Protein AF-A0A7K6EQN2-F1 (afdb_monomer_lite)

Organism: NCBI:txid266360

Foldseek 3Di:
DDAFEAADADACDPDPCNVVVVVVVVVCVVVHPYYHYCHVVVDDPPPVVSVVVVCVVSVHDPVRD

Sequence (65 aa):
GFKTCVLTNNWVDDSDGRFRTAAVLQELRRHFDLVLESCRIGMRKPDPGIYSYALEALQAKPQEV

Structure (mmCIF, N/CA/C/O backbone):
data_AF-A0A7K6EQN2-F1
#
_entry.id   AF-A0A7K6EQN2-F1
#
loop_
_atom_site.group_PDB
_atom_site.id
_atom_site.type_symbol
_atom_site.label_atom_id
_atom_site.label_alt_id
_atom_site.label_comp_id
_atom_site.label_asym_id
_atom_site.label_entity_id
_atom_site.label_seq_id
_atom_site.pdbx_PDB_ins_code
_atom_site.Cartn_x
_atom_site.Cartn_y
_atom_site.Cartn_z
_atom_site.occupancy
_atom_site.B_iso_or_equiv
_atom_site.auth_seq_id
_atom_site.auth_comp_id
_atom_site.auth_asym_id
_atom_site.auth_atom_id
_atom_site.pdbx_PDB_model_num
ATOM 1 N N . GLY A 1 1 ? -19.031 -6.255 7.542 1.00 90.50 1 GLY A N 1
ATOM 2 C CA . GLY A 1 1 ? -17.846 -7.028 7.116 1.00 90.50 1 GLY A CA 1
ATOM 3 C C . GLY A 1 1 ? -16.597 -6.339 7.628 1.00 90.50 1 GLY A C 1
ATOM 4 O O . GLY A 1 1 ? -16.722 -5.227 8.126 1.00 90.50 1 GLY A O 1
ATOM 5 N N . PHE A 1 2 ? -15.432 -6.979 7.536 1.00 96.06 2 PHE A N 1
ATOM 6 C CA . PHE A 1 2 ? -14.147 -6.347 7.864 1.00 96.06 2 PHE A CA 1
ATOM 7 C C . PHE A 1 2 ? -13.648 -5.523 6.677 1.00 96.06 2 PHE A C 1
ATOM 9 O O . PHE A 1 2 ? -13.809 -5.960 5.540 1.00 96.06 2 PHE A O 1
ATOM 16 N N . LYS A 1 3 ? -13.032 -4.368 6.950 1.00 97.00 3 LYS A N 1
ATOM 17 C CA . LYS A 1 3 ? -12.258 -3.625 5.950 1.00 97.00 3 LYS A CA 1
ATOM 18 C C . LYS A 1 3 ? -10.857 -4.225 5.896 1.00 97.00 3 LYS A C 1
ATOM 20 O O . LYS A 1 3 ? -10.243 -4.457 6.934 1.00 97.00 3 LYS A O 1
ATOM 25 N N . THR A 1 4 ? -10.365 -4.500 4.703 1.00 98.19 4 THR A N 1
ATOM 26 C CA . THR A 1 4 ? -9.137 -5.257 4.463 1.00 98.19 4 THR A CA 1
ATOM 27 C C . THR A 1 4 ? -8.121 -4.395 3.721 1.00 98.19 4 THR A C 1
ATOM 29 O O . THR A 1 4 ? -8.458 -3.654 2.799 1.00 98.19 4 THR A O 1
ATOM 32 N N . CYS A 1 5 ? -6.855 -4.454 4.133 1.00 98.25 5 CYS A N 1
ATOM 33 C CA . CYS A 1 5 ? -5.795 -3.642 3.542 1.00 98.25 5 CYS A CA 1
ATOM 34 C C . CYS A 1 5 ? -4.493 -4.430 3.430 1.00 98.25 5 CYS A C 1
ATOM 36 O O . CYS A 1 5 ? -4.069 -5.094 4.376 1.00 98.25 5 CYS A O 1
ATOM 38 N N . VAL A 1 6 ? -3.829 -4.306 2.282 1.00 98.62 6 VAL A N 1
ATOM 39 C CA . VAL A 1 6 ? -2.442 -4.734 2.099 1.00 98.62 6 VAL A CA 1
ATOM 40 C C . VAL A 1 6 ? -1.535 -3.526 2.286 1.00 98.62 6 VAL A C 1
ATOM 42 O O . VAL A 1 6 ? -1.533 -2.624 1.455 1.00 98.62 6 VAL A O 1
ATOM 45 N N . LEU A 1 7 ? -0.709 -3.532 3.333 1.00 98.56 7 LEU A N 1
ATOM 46 C CA . LEU A 1 7 ? 0.337 -2.529 3.546 1.00 98.56 7 LEU A CA 1
ATOM 47 C C . LEU A 1 7 ? 1.714 -3.120 3.221 1.00 98.56 7 LEU A C 1
ATOM 49 O O . LEU A 1 7 ? 2.257 -3.909 4.005 1.00 98.56 7 LEU A O 1
ATOM 53 N N . THR A 1 8 ? 2.303 -2.740 2.087 1.00 98.44 8 THR A N 1
ATOM 54 C CA . THR A 1 8 ? 3.516 -3.381 1.554 1.00 98.44 8 THR A CA 1
ATOM 55 C C . THR A 1 8 ? 4.720 -2.445 1.456 1.00 98.44 8 THR A C 1
ATOM 57 O O . THR A 1 8 ? 4.605 -1.287 1.058 1.00 98.44 8 THR A O 1
ATOM 60 N N . ASN A 1 9 ? 5.895 -2.983 1.801 1.00 98.56 9 ASN A N 1
ATOM 61 C CA . ASN A 1 9 ? 7.178 -2.379 1.460 1.00 98.56 9 ASN A CA 1
ATOM 62 C C . ASN A 1 9 ? 7.598 -2.923 0.087 1.00 98.56 9 ASN A C 1
ATOM 64 O O . ASN A 1 9 ? 8.200 -3.993 0.014 1.00 98.56 9 ASN A O 1
ATOM 68 N N . ASN A 1 10 ? 7.255 -2.221 -0.989 1.00 97.19 10 ASN A N 1
ATOM 69 C CA . ASN A 1 10 ? 7.561 -2.616 -2.363 1.00 97.19 10 ASN A CA 1
ATOM 70 C C . ASN A 1 10 ? 8.293 -1.503 -3.133 1.00 97.19 10 ASN A C 1
ATOM 72 O O . ASN A 1 10 ? 8.528 -0.409 -2.613 1.00 97.19 10 ASN A O 1
ATOM 76 N N . TRP A 1 11 ? 8.679 -1.808 -4.373 1.00 97.62 11 TRP A N 1
ATOM 77 C CA . TRP A 1 11 ? 9.346 -0.901 -5.305 1.00 97.62 11 TRP A CA 1
ATOM 78 C C . TRP A 1 11 ? 8.536 -0.767 -6.597 1.00 97.62 11 TRP A C 1
ATOM 80 O O . TRP A 1 11 ? 7.625 -1.553 -6.864 1.00 97.62 11 TRP A O 1
ATOM 90 N N . VAL A 1 12 ? 8.852 0.253 -7.394 1.00 97.06 12 VAL A N 1
ATOM 91 C CA . VAL A 1 12 ? 8.385 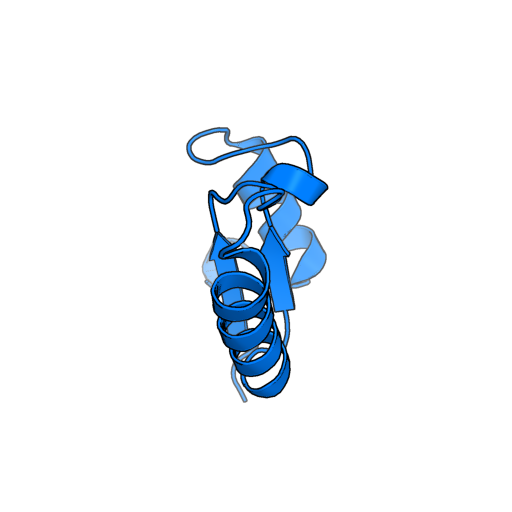0.318 -8.781 1.00 97.06 12 VAL A CA 1
ATOM 92 C C . VAL A 1 12 ? 9.247 -0.649 -9.580 1.00 97.06 12 VAL A C 1
ATOM 94 O O . VAL A 1 12 ? 10.443 -0.424 -9.713 1.00 97.06 12 VAL A O 1
ATOM 97 N N . ASP A 1 13 ? 8.652 -1.740 -10.053 1.00 97.31 13 ASP A N 1
ATOM 98 C CA . ASP A 1 13 ? 9.351 -2.729 -10.872 1.00 97.31 13 ASP A CA 1
ATOM 99 C C . ASP A 1 13 ? 9.455 -2.234 -12.321 1.00 97.31 13 ASP A C 1
ATOM 101 O O . ASP A 1 13 ? 8.472 -2.226 -13.066 1.00 97.31 13 ASP A O 1
ATOM 105 N N . ASP A 1 14 ? 10.645 -1.783 -12.696 1.00 96.31 14 ASP A N 1
ATOM 106 C CA . ASP A 1 14 ? 11.026 -1.311 -14.027 1.00 96.31 14 ASP A CA 1
ATOM 107 C C . ASP A 1 14 ? 11.794 -2.371 -14.840 1.00 96.31 14 ASP A C 1
ATOM 109 O O . ASP A 1 14 ? 12.270 -2.090 -15.939 1.00 96.31 14 ASP A O 1
ATOM 113 N N . SER A 1 15 ? 11.860 -3.610 -14.346 1.00 97.25 15 SER A N 1
ATOM 114 C CA . SER A 1 15 ? 12.529 -4.719 -15.026 1.00 97.25 15 SER A CA 1
ATOM 115 C C . SER A 1 15 ? 11.702 -5.320 -16.176 1.00 97.25 15 SER A C 1
ATOM 117 O O . SER A 1 15 ? 10.503 -5.059 -16.352 1.00 97.25 15 SER A O 1
ATOM 119 N N . ASP A 1 16 ? 12.318 -6.233 -16.933 1.00 96.69 16 ASP A N 1
ATOM 120 C CA . ASP A 1 16 ? 11.617 -7.073 -17.918 1.00 96.69 16 ASP A CA 1
ATOM 121 C C . ASP A 1 16 ? 10.543 -7.969 -17.270 1.00 96.69 16 ASP A C 1
ATOM 123 O O . ASP A 1 16 ? 9.580 -8.383 -17.919 1.00 96.69 16 ASP A O 1
ATOM 127 N N . GLY A 1 17 ? 10.664 -8.229 -15.963 1.00 93.50 17 GLY A N 1
ATOM 128 C CA . GLY A 1 17 ? 9.729 -9.018 -15.165 1.00 93.50 17 GLY A CA 1
ATOM 129 C C . GLY A 1 17 ? 8.492 -8.262 -14.672 1.00 93.50 17 GLY A C 1
ATOM 130 O O . GLY A 1 17 ? 7.601 -8.906 -14.108 1.00 93.50 17 GLY A O 1
ATOM 131 N N . ARG A 1 18 ? 8.382 -6.945 -14.916 1.00 96.56 18 ARG A N 1
ATOM 132 C CA . ARG A 1 18 ? 7.340 -6.062 -14.347 1.00 96.56 18 ARG A CA 1
ATOM 133 C C . ARG A 1 18 ? 5.905 -6.560 -14.492 1.00 96.56 18 ARG A C 1
ATOM 135 O O . ARG A 1 18 ? 5.066 -6.295 -13.635 1.00 96.56 18 ARG A O 1
ATOM 142 N N . PHE A 1 19 ? 5.610 -7.313 -15.554 1.00 96.75 19 PHE A N 1
ATOM 143 C CA . PHE A 1 19 ? 4.282 -7.885 -15.785 1.00 96.75 19 PHE A CA 1
ATOM 144 C C . PHE A 1 19 ? 3.851 -8.852 -14.677 1.00 96.75 19 PHE A C 1
ATOM 146 O O . PHE A 1 19 ? 2.673 -8.888 -14.330 1.00 96.75 19 PHE A O 1
ATOM 153 N N . ARG A 1 20 ? 4.785 -9.607 -14.083 1.00 95.81 20 ARG A N 1
ATOM 154 C CA . ARG A 1 20 ? 4.479 -10.532 -12.981 1.00 95.81 20 ARG A CA 1
ATOM 155 C C . ARG A 1 20 ? 4.094 -9.768 -11.719 1.00 95.81 20 ARG A C 1
ATOM 157 O O . ARG A 1 20 ? 3.060 -10.055 -11.123 1.00 95.81 20 ARG A O 1
ATOM 164 N N . THR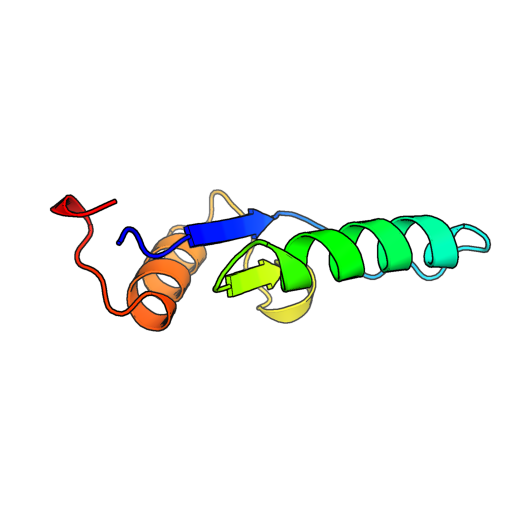 A 1 21 ? 4.887 -8.763 -11.356 1.00 95.88 21 THR A N 1
ATOM 165 C CA . THR A 1 21 ? 4.619 -7.891 -10.205 1.00 95.88 21 THR A CA 1
ATOM 166 C C . THR A 1 21 ? 3.301 -7.136 -10.385 1.00 95.88 21 THR A C 1
ATOM 168 O O . THR A 1 21 ? 2.483 -7.085 -9.465 1.00 95.88 21 THR A O 1
ATOM 171 N N . ALA A 1 22 ? 3.041 -6.625 -11.593 1.00 96.56 22 ALA A N 1
ATOM 172 C CA . ALA A 1 22 ? 1.780 -5.975 -11.935 1.00 96.56 22 ALA A CA 1
ATOM 173 C C . 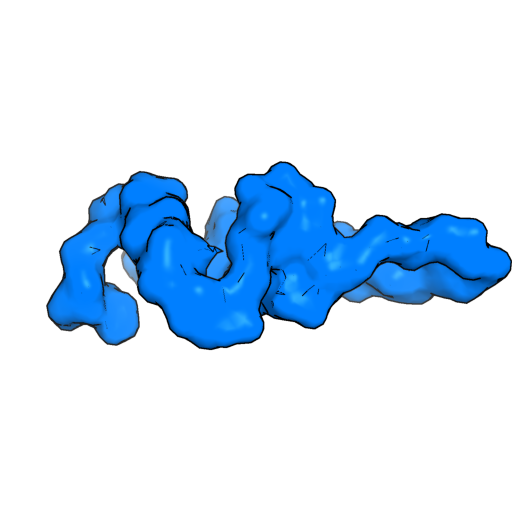ALA A 1 22 ? 0.578 -6.922 -11.805 1.00 96.56 22 ALA A C 1
ATOM 175 O O . ALA A 1 22 ? -0.431 -6.522 -11.228 1.00 96.56 22 ALA A O 1
ATOM 176 N N . ALA A 1 23 ? 0.688 -8.170 -12.274 1.00 98.00 23 ALA A N 1
ATOM 177 C CA . ALA A 1 23 ? -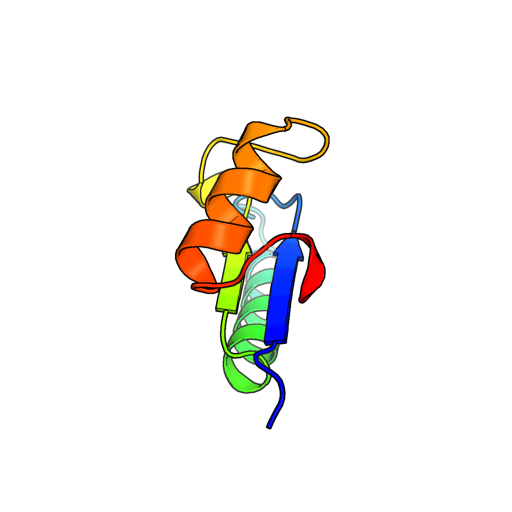0.382 -9.162 -12.166 1.00 98.00 23 ALA A CA 1
ATOM 178 C C . ALA A 1 23 ? -0.727 -9.485 -10.703 1.00 98.00 23 ALA A C 1
ATOM 180 O O . ALA A 1 23 ? -1.900 -9.500 -10.339 1.00 98.00 23 ALA A O 1
ATOM 181 N N . VAL A 1 24 ? 0.281 -9.664 -9.841 1.00 97.44 24 VAL A N 1
ATOM 182 C CA . VAL A 1 24 ? 0.058 -9.895 -8.402 1.00 97.44 24 VAL A CA 1
ATOM 183 C C . VAL A 1 24 ? -0.616 -8.687 -7.752 1.00 97.44 24 VAL A C 1
ATOM 185 O O . VAL A 1 24 ? -1.611 -8.843 -7.051 1.00 97.44 24 VAL A O 1
ATOM 188 N N . LEU A 1 25 ? -0.122 -7.470 -8.006 1.00 97.56 25 LEU A N 1
ATOM 189 C CA . LEU A 1 25 ? -0.731 -6.253 -7.459 1.00 97.56 25 LEU A CA 1
ATOM 190 C C . LEU A 1 25 ? -2.154 -6.031 -7.980 1.00 97.56 25 LEU A C 1
ATOM 192 O O . LEU A 1 25 ? -2.999 -5.516 -7.250 1.00 97.56 25 LEU A O 1
ATOM 196 N N . GLN A 1 26 ? -2.432 -6.398 -9.231 1.00 98.06 26 GLN A N 1
ATOM 197 C CA . GLN A 1 26 ? -3.780 -6.350 -9.784 1.00 98.06 26 GLN A CA 1
ATOM 198 C C . GLN A 1 26 ? -4.701 -7.318 -9.044 1.00 98.06 26 GLN A C 1
ATOM 200 O O . GLN A 1 26 ? -5.799 -6.916 -8.675 1.00 98.06 26 GLN A O 1
ATOM 205 N N . GLU A 1 27 ? -4.256 -8.545 -8.781 1.00 98.38 27 GLU A N 1
ATOM 206 C CA . GLU A 1 27 ? -5.060 -9.528 -8.055 1.00 98.38 27 GLU A CA 1
ATOM 207 C C . GLU A 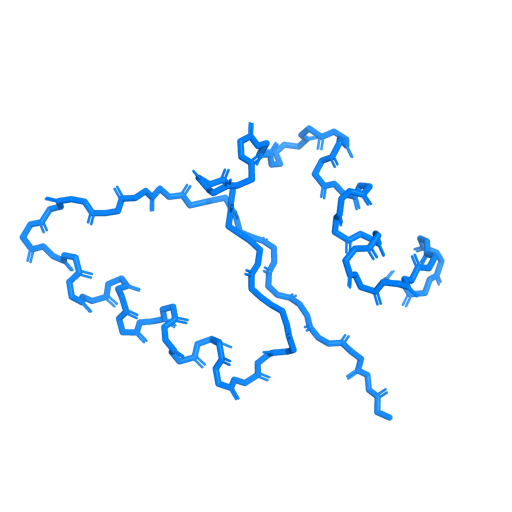1 27 ? -5.338 -9.077 -6.616 1.00 98.38 27 GLU A C 1
ATOM 209 O O . GLU A 1 27 ? -6.483 -9.102 -6.173 1.00 98.38 27 GLU A O 1
ATOM 214 N N . LEU A 1 28 ? -4.336 -8.540 -5.912 1.00 98.38 28 LEU A N 1
ATOM 215 C CA . LEU A 1 28 ? -4.531 -7.974 -4.572 1.00 98.38 28 LEU A CA 1
ATOM 216 C C . LEU A 1 28 ? -5.574 -6.847 -4.569 1.00 98.38 28 LEU A C 1
ATOM 218 O O . LEU A 1 28 ? -6.460 -6.834 -3.721 1.00 98.38 28 LEU A O 1
ATOM 222 N N . ARG A 1 29 ? -5.536 -5.938 -5.549 1.00 97.88 29 ARG A N 1
ATOM 223 C CA . ARG A 1 29 ? -6.525 -4.849 -5.655 1.00 97.88 29 ARG A CA 1
ATOM 224 C C . ARG A 1 29 ? -7.953 -5.328 -5.950 1.00 97.88 29 ARG A C 1
ATOM 226 O O . ARG A 1 29 ? -8.877 -4.538 -5.803 1.00 97.88 29 ARG A O 1
ATOM 233 N N . ARG A 1 30 ? -8.153 -6.579 -6.383 1.00 98.12 30 ARG A N 1
ATOM 234 C CA . ARG A 1 30 ? -9.492 -7.161 -6.600 1.00 98.12 30 ARG A CA 1
ATOM 235 C C . ARG A 1 30 ? -10.092 -7.766 -5.335 1.00 98.12 30 ARG A C 1
ATOM 237 O O . ARG A 1 30 ? -11.313 -7.851 -5.252 1.00 98.12 30 ARG A O 1
ATOM 244 N N . HIS A 1 31 ? -9.253 -8.193 -4.390 1.00 98.25 31 HIS A N 1
ATOM 245 C CA . HIS A 1 31 ? -9.684 -8.914 -3.184 1.00 98.25 31 HIS A CA 1
ATOM 246 C C . HIS A 1 31 ? -9.626 -8.082 -1.904 1.00 98.25 31 HIS A C 1
ATOM 248 O O . HIS A 1 31 ? -10.244 -8.468 -0.917 1.00 98.25 31 HIS A O 1
ATOM 254 N N . PHE A 1 32 ? -8.894 -6.968 -1.907 1.00 98.56 32 PHE A N 1
ATOM 255 C CA . PHE A 1 32 ? -8.722 -6.103 -0.742 1.00 98.56 32 PHE A CA 1
ATOM 256 C C . PHE A 1 32 ? -9.297 -4.714 -1.002 1.00 98.56 32 PHE A C 1
ATOM 258 O O . PHE A 1 32 ? -9.157 -4.178 -2.101 1.00 98.56 32 PHE A O 1
ATOM 265 N N . ASP A 1 33 ? -9.880 -4.104 0.031 1.00 98.12 33 ASP A N 1
ATOM 266 C CA . ASP A 1 33 ? -10.446 -2.754 -0.068 1.00 98.12 33 ASP A CA 1
ATOM 267 C C . ASP A 1 33 ? -9.362 -1.705 -0.349 1.00 98.12 33 ASP A C 1
ATOM 269 O O . ASP A 1 33 ? -9.614 -0.707 -1.024 1.00 98.12 33 ASP A O 1
ATOM 273 N N . LEU A 1 34 ? -8.146 -1.927 0.167 1.00 97.88 34 LEU A N 1
ATOM 274 C CA . LEU A 1 34 ? -6.995 -1.047 -0.019 1.00 97.88 34 LEU A CA 1
ATOM 275 C C . LEU A 1 34 ? -5.705 -1.833 -0.282 1.00 97.88 34 LEU A C 1
ATOM 277 O O . LEU A 1 34 ? -5.423 -2.855 0.345 1.00 97.88 34 LEU A O 1
ATOM 281 N N . VAL A 1 35 ? -4.867 -1.291 -1.165 1.00 98.50 35 VAL A N 1
ATOM 282 C CA . VAL A 1 35 ? -3.480 -1.731 -1.366 1.00 98.50 35 VAL A CA 1
ATOM 283 C C . VAL A 1 35 ? -2.584 -0.500 -1.283 1.00 98.50 35 VAL A C 1
ATOM 285 O O . VAL A 1 35 ? -2.600 0.353 -2.168 1.00 98.50 35 VAL A O 1
ATOM 288 N N . LEU A 1 36 ? -1.832 -0.402 -0.190 1.00 98.50 36 LEU A N 1
ATOM 289 C CA . LEU A 1 36 ? -0.961 0.712 0.161 1.00 98.50 36 LEU A CA 1
ATOM 290 C C . LEU A 1 36 ? 0.499 0.333 -0.092 1.00 98.50 36 LEU A C 1
ATOM 292 O O . LEU A 1 36 ? 1.061 -0.551 0.559 1.00 98.50 36 LEU A O 1
ATOM 296 N N . GLU A 1 37 ? 1.105 1.013 -1.058 1.00 98.56 37 GLU A N 1
ATOM 297 C CA . GLU A 1 37 ? 2.438 0.714 -1.580 1.00 98.56 37 GLU A CA 1
ATOM 298 C C . GLU A 1 37 ? 3.457 1.748 -1.097 1.00 98.56 37 GLU A C 1
ATOM 300 O O . GLU A 1 37 ? 3.326 2.939 -1.395 1.00 98.56 37 GLU A O 1
ATOM 305 N N . SER A 1 38 ? 4.511 1.311 -0.400 1.00 98.38 38 SER A N 1
ATOM 306 C CA . SER A 1 38 ? 5.538 2.222 0.124 1.00 98.38 38 SER A CA 1
ATOM 307 C C . SER A 1 38 ? 6.191 3.081 -0.958 1.00 98.38 38 SER A C 1
ATOM 309 O O . SER A 1 38 ? 6.476 4.252 -0.722 1.00 98.38 38 SER A O 1
ATOM 311 N N . CYS A 1 39 ? 6.405 2.528 -2.160 1.00 97.69 39 CYS A N 1
ATOM 312 C CA . CYS A 1 39 ? 7.011 3.264 -3.275 1.00 97.69 39 CYS A CA 1
ATOM 313 C C . CYS A 1 39 ? 6.118 4.386 -3.823 1.00 97.69 39 CYS A C 1
ATOM 315 O O . CYS A 1 39 ? 6.614 5.273 -4.512 1.00 97.69 39 CYS A O 1
ATOM 317 N N . ARG A 1 40 ? 4.812 4.353 -3.527 1.00 97.69 40 ARG A N 1
ATOM 318 C CA . ARG A 1 40 ? 3.846 5.393 -3.903 1.00 97.69 40 ARG A CA 1
ATOM 319 C C . ARG A 1 40 ? 3.626 6.398 -2.780 1.00 97.69 40 ARG A C 1
ATOM 321 O O . ARG A 1 40 ? 3.486 7.581 -3.054 1.00 97.69 40 ARG A O 1
ATOM 328 N N . ILE A 1 41 ? 3.621 5.925 -1.537 1.00 97.50 41 ILE A N 1
ATOM 329 C CA . ILE A 1 41 ? 3.389 6.745 -0.340 1.00 97.50 41 ILE A CA 1
ATOM 330 C C . ILE A 1 41 ? 4.637 7.557 0.039 1.00 97.50 41 ILE A C 1
ATOM 332 O O . ILE A 1 41 ? 4.521 8.623 0.634 1.00 97.50 41 ILE A O 1
ATOM 336 N N . GLY A 1 42 ? 5.837 7.068 -0.290 1.00 98.06 42 GLY A N 1
ATOM 337 C CA . GLY A 1 42 ? 7.101 7.709 0.091 1.00 98.06 42 GLY A CA 1
ATOM 338 C C . GLY A 1 42 ? 7.538 7.415 1.531 1.00 98.06 42 GLY A C 1
ATOM 339 O O . GLY A 1 42 ? 8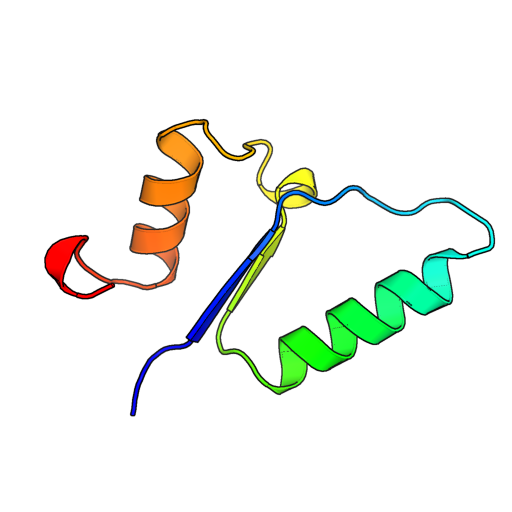.555 7.931 1.981 1.00 98.06 42 GLY A O 1
ATOM 340 N N . MET A 1 43 ? 6.808 6.549 2.239 1.00 98.19 43 MET A N 1
ATOM 341 C CA . MET A 1 43 ? 7.144 6.035 3.568 1.00 98.19 43 MET A CA 1
ATOM 342 C C . MET A 1 43 ? 7.175 4.509 3.523 1.00 98.19 43 MET A C 1
ATOM 344 O O . MET A 1 43 ? 6.411 3.887 2.783 1.00 98.19 43 MET A O 1
ATOM 348 N N . ARG A 1 44 ? 8.040 3.886 4.326 1.00 98.44 44 ARG A N 1
ATOM 349 C CA . ARG A 1 44 ? 8.152 2.423 4.418 1.00 98.44 44 ARG A CA 1
ATOM 350 C C . ARG A 1 44 ? 8.168 1.976 5.871 1.00 98.44 44 ARG A C 1
ATOM 352 O O . ARG A 1 44 ? 8.735 2.656 6.719 1.00 98.44 44 ARG A O 1
ATOM 359 N N . LYS A 1 45 ? 7.653 0.782 6.158 1.00 98.56 45 LYS A N 1
ATOM 360 C CA . LYS A 1 45 ? 7.813 0.169 7.485 1.00 98.56 45 LYS A CA 1
ATOM 361 C C . LYS A 1 45 ? 9.313 0.006 7.795 1.00 98.56 45 LYS A C 1
ATOM 363 O O . LYS A 1 45 ? 10.049 -0.400 6.888 1.00 98.56 45 LYS A O 1
ATOM 368 N N . PRO A 1 46 ? 9.769 0.283 9.030 1.00 98.25 46 PRO A N 1
ATOM 369 C CA . PRO A 1 46 ? 8.971 0.525 10.236 1.00 98.25 46 PRO A CA 1
ATOM 370 C C . PRO A 1 46 ? 8.714 2.009 10.570 1.00 98.25 46 PRO A C 1
ATOM 372 O O . PRO A 1 46 ? 8.440 2.302 11.729 1.00 98.25 46 PRO A O 1
ATOM 375 N N . ASP A 1 47 ? 8.804 2.940 9.613 1.00 98.44 47 ASP A N 1
ATOM 376 C CA . ASP A 1 47 ? 8.491 4.357 9.862 1.00 98.44 47 ASP A CA 1
ATOM 377 C C . ASP A 1 47 ? 7.089 4.500 10.495 1.00 98.44 47 ASP A C 1
ATOM 379 O O . ASP A 1 47 ? 6.124 3.997 9.913 1.00 98.44 47 ASP A O 1
ATOM 383 N N . PRO A 1 48 ? 6.938 5.152 11.665 1.00 98.06 48 PRO A N 1
ATOM 384 C CA . PRO A 1 48 ? 5.645 5.292 12.331 1.00 98.06 48 PRO A CA 1
ATOM 385 C C . PRO A 1 48 ? 4.587 5.990 11.458 1.00 98.06 48 PRO A C 1
ATOM 387 O O . PRO A 1 48 ? 3.404 5.654 11.541 1.00 98.06 48 PRO A O 1
ATOM 390 N N . GLY A 1 49 ? 4.997 6.909 10.579 1.00 98.44 49 GLY A N 1
ATOM 391 C CA . GLY A 1 49 ? 4.112 7.659 9.691 1.00 98.44 49 GLY A CA 1
ATOM 392 C C . GLY A 1 49 ? 3.330 6.774 8.722 1.00 98.44 49 GLY A C 1
ATOM 393 O O . GLY A 1 49 ? 2.176 7.078 8.418 1.00 98.44 49 GLY A O 1
ATOM 394 N N . ILE A 1 50 ? 3.888 5.629 8.305 1.00 98.62 50 ILE A N 1
ATOM 395 C CA . ILE A 1 50 ? 3.182 4.714 7.397 1.00 98.62 50 ILE A CA 1
ATOM 396 C C . ILE A 1 50 ? 1.974 4.045 8.070 1.00 98.62 50 ILE A C 1
ATOM 398 O O . ILE A 1 50 ? 0.972 3.777 7.408 1.00 98.62 50 ILE A O 1
ATOM 402 N N . TYR A 1 51 ? 2.044 3.793 9.382 1.00 98.44 51 TYR A N 1
ATOM 403 C CA . TYR A 1 51 ? 0.938 3.197 10.132 1.00 98.44 51 TYR A CA 1
ATOM 404 C C . TYR A 1 51 ? -0.166 4.226 10.375 1.00 98.44 51 TYR A C 1
ATOM 406 O O . TYR A 1 51 ? -1.336 3.911 10.176 1.00 98.44 51 TYR A O 1
ATOM 414 N N . SER A 1 52 ? 0.199 5.467 10.715 1.00 98.31 52 SER A N 1
ATOM 415 C CA . SER A 1 52 ? -0.759 6.574 10.824 1.00 98.31 52 SER A CA 1
ATOM 416 C C . SER A 1 52 ? -1.494 6.815 9.503 1.00 98.31 52 SER A C 1
ATOM 418 O O . SER A 1 52 ? -2.719 6.896 9.494 1.00 98.31 52 SER A O 1
ATOM 420 N N . TYR A 1 53 ? -0.765 6.832 8.383 1.00 98.50 53 TYR A N 1
ATOM 421 C CA . TYR A 1 53 ? -1.345 6.958 7.044 1.00 98.50 53 TYR A CA 1
ATOM 422 C C . TYR A 1 53 ? -2.302 5.801 6.712 1.00 98.50 53 TYR A C 1
ATOM 424 O O . TYR A 1 53 ? -3.392 6.016 6.183 1.00 98.50 53 TYR A O 1
ATOM 432 N N . ALA A 1 54 ? -1.925 4.561 7.043 1.00 98.38 54 ALA A N 1
ATOM 433 C CA . ALA A 1 54 ? -2.779 3.398 6.811 1.00 98.38 54 ALA A CA 1
ATOM 434 C C . ALA A 1 54 ? -4.078 3.448 7.632 1.00 98.38 54 ALA A C 1
ATOM 436 O O . ALA A 1 54 ? -5.139 3.129 7.096 1.00 98.38 54 ALA A O 1
ATOM 437 N N . LEU A 1 55 ? -4.011 3.875 8.898 1.00 98.38 55 LEU A N 1
ATOM 438 C CA . LEU A 1 55 ? -5.185 4.051 9.759 1.00 98.38 55 LEU A CA 1
ATOM 439 C C . LEU A 1 55 ? -6.119 5.149 9.236 1.00 98.38 55 LEU A C 1
ATOM 441 O O . LEU A 1 55 ? -7.333 4.946 9.194 1.00 98.38 55 LEU A O 1
ATOM 445 N N . GLU A 1 56 ? -5.563 6.270 8.770 1.00 98.31 56 GLU A N 1
ATOM 446 C CA . GLU A 1 56 ? -6.327 7.353 8.142 1.00 98.31 56 GLU A CA 1
ATOM 447 C C . GLU A 1 56 ? -7.054 6.868 6.878 1.00 98.31 56 GLU A C 1
ATOM 449 O O . GLU A 1 56 ? -8.265 7.054 6.754 1.00 98.31 56 GLU A O 1
ATOM 454 N N . ALA A 1 57 ? -6.358 6.162 5.980 1.00 97.69 57 ALA A N 1
ATOM 455 C CA . ALA A 1 57 ? -6.951 5.600 4.763 1.00 97.69 57 ALA A CA 1
ATOM 456 C C . ALA A 1 57 ? -8.029 4.537 5.063 1.00 97.69 57 ALA A C 1
ATOM 458 O O . ALA A 1 57 ? -9.066 4.462 4.394 1.00 97.69 57 ALA A O 1
ATOM 459 N N . LEU A 1 58 ? -7.810 3.718 6.095 1.00 97.06 58 LEU A N 1
ATOM 460 C CA . LEU A 1 58 ? -8.795 2.753 6.582 1.00 97.06 58 LEU A CA 1
ATOM 461 C C . LEU A 1 58 ? -9.980 3.425 7.281 1.00 97.06 58 LEU A C 1
ATOM 463 O O . LEU A 1 58 ? -11.047 2.813 7.320 1.00 97.06 58 LEU A O 1
ATOM 467 N N . GLN A 1 59 ? -9.837 4.674 7.733 1.00 97.44 59 GLN A N 1
ATOM 468 C CA . GLN A 1 59 ? -10.778 5.368 8.615 1.00 97.44 59 GLN A CA 1
ATOM 469 C C . GLN A 1 59 ? -11.025 4.578 9.909 1.00 97.44 59 GLN A C 1
ATOM 471 O O . GLN A 1 59 ? -12.160 4.466 10.370 1.00 97.44 59 GLN A O 1
ATOM 476 N N . ALA A 1 60 ? -9.956 4.005 10.464 1.00 97.56 60 ALA A N 1
ATOM 477 C CA . ALA A 1 60 ? -9.989 3.145 11.641 1.00 97.56 60 ALA A CA 1
ATOM 478 C C . ALA A 1 60 ? -9.097 3.697 12.758 1.00 97.56 60 ALA A C 1
ATOM 480 O O . ALA A 1 60 ? -8.099 4.381 12.514 1.00 97.56 60 ALA A O 1
ATOM 481 N N . LYS A 1 61 ? -9.440 3.371 14.002 1.00 97.75 61 LYS A N 1
ATOM 482 C CA . LYS A 1 61 ? -8.598 3.624 15.174 1.00 97.75 61 LYS A CA 1
ATOM 483 C C . LYS A 1 61 ? -7.583 2.490 15.345 1.00 97.75 61 LYS A C 1
ATOM 485 O O . LYS A 1 61 ? -7.882 1.355 14.984 1.00 97.75 61 LYS A O 1
ATOM 490 N N . PRO A 1 62 ? -6.419 2.744 15.972 1.00 97.31 62 PRO A N 1
ATOM 491 C CA . PRO A 1 62 ? -5.423 1.701 16.220 1.00 97.31 62 PRO A CA 1
ATOM 492 C C . PRO A 1 62 ? -5.967 0.456 16.935 1.00 97.31 62 PRO A C 1
ATOM 494 O O . PRO A 1 62 ? -5.482 -0.637 16.696 1.00 97.31 62 PRO A O 1
ATOM 497 N N . GLN A 1 63 ? -6.959 0.609 17.817 1.00 97.75 63 GLN A N 1
ATOM 498 C CA . GLN A 1 63 ? -7.533 -0.494 18.598 1.00 97.75 63 GLN A CA 1
ATOM 499 C C . GLN A 1 63 ? -8.498 -1.384 17.794 1.00 97.75 63 GLN A C 1
ATOM 501 O O . GLN A 1 63 ? -8.996 -2.372 18.325 1.00 97.75 63 GLN A O 1
ATOM 506 N N . GLU A 1 64 ? -8.804 -1.012 16.550 1.00 96.50 64 GLU A N 1
ATOM 507 C CA . GLU A 1 64 ? -9.743 -1.712 15.666 1.00 96.50 64 GLU A CA 1
ATOM 508 C C . GLU A 1 64 ? -9.029 -2.573 14.606 1.00 96.50 64 GLU A C 1
ATOM 510 O O . GLU A 1 64 ? -9.706 -3.224 13.808 1.00 96.50 64 GLU A O 1
ATOM 515 N N . VAL A 1 65 ? -7.688 -2.561 14.582 1.00 92.31 65 VAL A N 1
ATOM 516 C CA . VAL A 1 65 ? -6.830 -3.222 13.579 1.00 92.31 65 VAL A CA 1
ATOM 517 C C . VAL A 1 65 ? -5.979 -4.318 14.208 1.00 92.31 65 VAL A C 1
ATOM 519 O O . VAL A 1 65 ? -5.439 -4.089 15.312 1.00 92.31 65 VAL A O 1
#

InterPro domains:
  IPR023214 HAD superfamily [G3DSA:3.40.50.1000] (1-65)
  IPR036412 HAD-like superfamily [SSF56784] (1-65)
  IPR052898 Acyl-CoA dehydrogenase 10-like [PTHR47829] (1-65)

Secondary structure (DSSP, 8-state):
----EEEE------STTHHHHHHHHHHHHHHSSEEEEHHHHS--TT-HHHHHHHHHHHT--GGG-

pLDDT: mean 97.52, std 1.42, range [90.5, 98.62]

Radius of gyration: 12.9 Å; chains: 1; bounding box: 30×18×36 Å